Protein AF-A0A3D1HZS4-F1 (afdb_monomer_lite)

Radius of gyration: 15.22 Å; chains: 1; bounding box: 36×26×42 Å

Secondary structure (DSSP, 8-state):
-----EEEEEEEEETTEEEEEEEEEEE----S---SEEESSSS-EEE-TTTSEEEETTEEEEEESS--S--TT--SSEEEEEEEEEEE--SSS--TTS--

Foldseek 3Di:
DDFDKDKDFPAAPDFWKTKIKIKGKDADDDPDADFQFDDPDPPDTDGNQVRFDDPDPFKTKGKAPDDDPGDPPDDPPMIMIMMIGIDTDDDPDTDPRHVD

Structure (mmCIF, N/CA/C/O backbone):
data_AF-A0A3D1HZS4-F1
#
_entry.id   AF-A0A3D1HZS4-F1
#
loop_
_atom_site.group_PDB
_atom_site.id
_atom_site.type_symbol
_atom_site.label_atom_id
_atom_site.label_alt_id
_atom_site.label_comp_id
_atom_site.label_asym_id
_atom_site.label_entity_id
_atom_site.label_seq_id
_atom_site.pdbx_PDB_ins_code
_atom_site.Cartn_x
_atom_site.Cartn_y
_atom_site.Cartn_z
_atom_site.occupancy
_atom_site.B_iso_or_equiv
_atom_site.auth_seq_id
_atom_site.auth_comp_id
_atom_site.auth_asym_id
_atom_site.auth_atom_id
_atom_site.pdbx_PDB_model_num
ATOM 1 N N . MET A 1 1 ? 18.502 -8.606 8.283 1.00 48.97 1 MET A N 1
ATOM 2 C CA . MET A 1 1 ? 18.267 -7.376 7.505 1.00 48.97 1 MET A CA 1
ATOM 3 C C . MET A 1 1 ? 16.762 -7.270 7.322 1.00 48.97 1 MET A C 1
ATOM 5 O O . MET A 1 1 ? 16.173 -8.221 6.816 1.00 48.97 1 MET A O 1
ATOM 9 N N . LYS A 1 2 ? 16.119 -6.266 7.926 1.00 53.16 2 LYS A N 1
ATOM 10 C CA . LYS A 1 2 ? 14.656 -6.139 7.909 1.00 53.16 2 LYS A CA 1
ATOM 11 C C . LYS A 1 2 ? 14.311 -5.204 6.761 1.00 53.16 2 LYS A C 1
ATOM 13 O O . LYS A 1 2 ? 14.628 -4.035 6.870 1.00 53.16 2 LYS A O 1
ATOM 18 N N . LYS A 1 3 ? 13.666 -5.732 5.718 1.00 57.97 3 LYS A N 1
ATOM 19 C CA . LYS A 1 3 ? 13.130 -4.936 4.608 1.00 57.97 3 LYS A CA 1
ATOM 20 C C . LYS A 1 3 ? 12.341 -3.766 5.196 1.00 57.97 3 LYS A C 1
ATOM 22 O O . LYS A 1 3 ? 11.407 -4.022 5.958 1.00 57.97 3 LYS A O 1
ATOM 27 N N . ILE A 1 4 ? 12.736 -2.532 4.897 1.00 67.38 4 ILE A N 1
ATOM 28 C CA . ILE A 1 4 ? 11.982 -1.360 5.341 1.00 67.38 4 ILE A CA 1
ATOM 29 C C . ILE A 1 4 ? 10.640 -1.390 4.614 1.00 67.38 4 ILE A C 1
ATOM 31 O O . ILE A 1 4 ? 10.560 -1.347 3.390 1.00 67.38 4 ILE A O 1
ATOM 35 N N . CYS A 1 5 ? 9.587 -1.539 5.397 1.00 79.31 5 CYS A N 1
ATOM 36 C CA . CYS A 1 5 ? 8.215 -1.317 4.996 1.00 79.31 5 CYS A CA 1
ATOM 37 C C . CYS A 1 5 ? 7.662 -0.240 5.914 1.00 79.31 5 CYS A C 1
ATOM 39 O O . CYS A 1 5 ? 7.939 -0.242 7.118 1.00 79.31 5 CYS A O 1
ATOM 41 N N . GLU A 1 6 ? 6.898 0.675 5.338 1.00 87.06 6 GLU A N 1
ATOM 42 C CA . GLU A 1 6 ? 6.240 1.723 6.097 1.00 87.06 6 GLU A CA 1
ATOM 43 C C . GLU A 1 6 ? 4.740 1.472 6.099 1.00 87.06 6 GLU A C 1
ATOM 45 O O . GLU A 1 6 ? 4.156 1.047 5.103 1.00 87.06 6 GLU A O 1
ATOM 50 N N . CYS A 1 7 ? 4.132 1.704 7.252 1.00 92.06 7 CYS A N 1
ATOM 51 C CA . CYS A 1 7 ? 2.696 1.707 7.436 1.00 92.06 7 CYS A CA 1
ATOM 52 C C . CYS A 1 7 ? 2.386 2.883 8.353 1.00 92.06 7 CYS A C 1
ATOM 54 O O . CYS A 1 7 ? 2.969 2.994 9.434 1.00 92.06 7 CYS A O 1
ATOM 56 N N . TYR A 1 8 ? 1.500 3.759 7.908 1.00 90.75 8 TYR A N 1
ATOM 57 C CA . TYR A 1 8 ? 1.118 4.969 8.616 1.00 90.75 8 TYR A CA 1
ATOM 58 C C . TYR A 1 8 ? -0.406 5.071 8.675 1.00 90.75 8 TYR A C 1
ATOM 60 O O . TYR A 1 8 ? -1.125 4.588 7.796 1.00 90.75 8 TYR A O 1
ATOM 68 N N . VAL A 1 9 ? -0.897 5.702 9.739 1.00 94.31 9 VAL A N 1
ATOM 69 C CA . VAL A 1 9 ? -2.300 6.105 9.849 1.00 94.31 9 VAL A CA 1
ATOM 70 C C . VAL A 1 9 ? -2.431 7.446 9.146 1.00 94.31 9 VAL A C 1
ATOM 72 O O . VAL A 1 9 ? -1.746 8.396 9.513 1.00 94.31 9 VAL A O 1
ATOM 75 N N . TYR A 1 10 ? -3.283 7.521 8.129 1.00 92.50 10 TYR A N 1
ATOM 76 C CA . TYR A 1 10 ? -3.613 8.790 7.489 1.00 92.50 10 TYR A CA 1
ATOM 77 C C . TYR A 1 10 ? -4.583 9.605 8.341 1.00 92.50 10 TYR A C 1
ATOM 79 O O . TYR A 1 10 ? -4.377 10.802 8.514 1.00 92.50 10 TYR A O 1
ATOM 87 N N . CYS A 1 11 ? -5.641 8.966 8.844 1.00 93.81 11 CYS A N 1
ATOM 88 C CA . CYS A 1 11 ? -6.620 9.572 9.744 1.00 93.81 11 CYS A CA 1
ATOM 89 C C . CYS A 1 11 ? -7.544 8.513 10.363 1.00 93.81 11 CYS A C 1
ATOM 91 O O . CYS A 1 11 ? -7.651 7.387 9.862 1.00 93.81 11 CYS A O 1
ATOM 93 N N . ALA A 1 12 ? -8.270 8.892 11.417 1.00 95.69 12 ALA A N 1
ATOM 94 C CA . ALA A 1 12 ? -9.483 8.185 11.808 1.00 95.69 12 ALA A CA 1
ATOM 95 C C . ALA A 1 12 ? -10.626 8.517 10.838 1.00 95.69 12 ALA A C 1
ATOM 97 O O . ALA A 1 12 ? -10.858 9.680 10.504 1.00 95.69 12 ALA A O 1
ATOM 98 N N . LYS A 1 13 ? -11.354 7.493 10.381 1.00 92.94 13 LYS A N 1
ATOM 99 C CA . LYS A 1 13 ? -12.607 7.687 9.631 1.00 92.94 13 LYS A CA 1
ATOM 100 C C . LYS A 1 13 ? -13.797 7.836 10.566 1.00 92.94 13 LYS A C 1
ATOM 102 O O . LYS A 1 13 ? -14.694 8.630 10.297 1.00 92.94 13 LYS A O 1
ATOM 107 N N . ASP A 1 14 ? -13.785 7.060 11.642 1.00 93.44 14 ASP A N 1
ATOM 108 C CA . ASP A 1 14 ? -14.759 7.077 12.725 1.00 93.44 14 ASP A CA 1
ATOM 109 C C . ASP A 1 14 ? -14.138 6.464 13.994 1.00 93.44 14 ASP A C 1
ATOM 111 O O . ASP A 1 14 ? -12.956 6.106 14.016 1.00 93.44 14 ASP A O 1
ATOM 115 N N . GLU A 1 15 ? -14.938 6.331 15.055 1.00 92.25 15 GLU A N 1
ATOM 116 C CA . GLU A 1 15 ? -14.499 5.772 16.340 1.00 92.25 15 GLU A CA 1
ATOM 117 C C . GLU A 1 15 ? -13.891 4.368 16.224 1.00 92.25 15 GLU A C 1
ATOM 119 O O . GLU A 1 15 ? -13.018 3.997 17.007 1.00 92.25 15 GLU A O 1
ATOM 124 N N . ASN A 1 16 ? -14.319 3.602 15.221 1.00 94.75 16 ASN A N 1
ATOM 125 C CA . ASN A 1 16 ? -14.022 2.186 15.073 1.00 94.75 16 ASN A CA 1
ATOM 126 C C . ASN A 1 16 ? -13.192 1.870 13.825 1.00 94.75 16 ASN A C 1
ATOM 128 O O . ASN A 1 16 ? -12.955 0.693 13.562 1.00 94.75 16 ASN A O 1
ATOM 132 N N . THR A 1 17 ? -12.747 2.868 13.054 1.00 96.19 17 THR A N 1
ATOM 133 C CA . THR A 1 17 ? -12.082 2.647 11.762 1.00 96.19 17 THR A CA 1
ATOM 134 C C . THR A 1 17 ? -10.972 3.658 11.518 1.00 96.19 17 THR A C 1
ATOM 136 O O . THR A 1 17 ? -11.181 4.872 11.575 1.00 96.19 17 THR A O 1
ATOM 139 N N . LEU A 1 18 ? -9.796 3.153 11.155 1.00 96.94 18 LEU A N 1
ATOM 140 C CA . LEU A 1 18 ? -8.656 3.955 10.727 1.00 96.94 18 LEU A CA 1
ATOM 141 C C . LEU A 1 18 ? -8.396 3.766 9.237 1.00 96.94 18 LEU A C 1
ATOM 143 O O . LEU A 1 18 ? -8.448 2.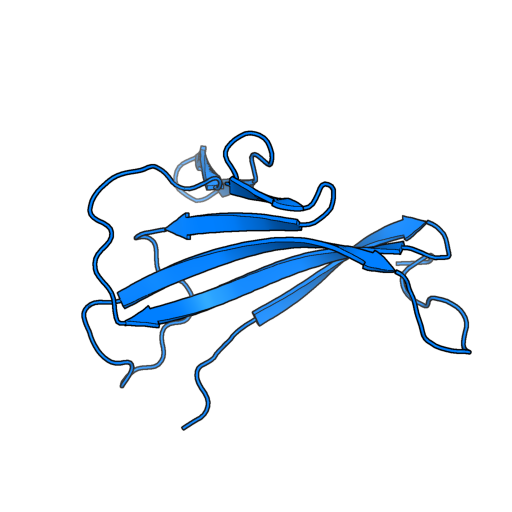646 8.728 1.00 96.94 18 LEU A O 1
ATOM 147 N N . TYR A 1 19 ? -8.062 4.863 8.564 1.00 96.06 19 TYR A N 1
ATOM 148 C CA . TYR A 1 19 ? -7.551 4.833 7.204 1.00 96.06 19 TYR A CA 1
ATOM 149 C C . TYR A 1 19 ? -6.028 4.756 7.241 1.00 96.06 19 TYR A C 1
ATOM 151 O O . TYR A 1 19 ? -5.351 5.672 7.708 1.00 96.06 19 TYR A O 1
ATOM 159 N N . TYR A 1 20 ? -5.497 3.644 6.757 1.00 96.19 20 TYR A N 1
ATOM 160 C CA . TYR A 1 20 ? -4.075 3.371 6.656 1.00 96.19 20 TYR A CA 1
ATOM 161 C C . TYR A 1 20 ? -3.592 3.532 5.225 1.00 96.19 20 TYR A C 1
ATOM 163 O O . TYR A 1 20 ? -4.324 3.283 4.267 1.00 96.19 20 TYR A O 1
ATOM 171 N N . GLY A 1 21 ? -2.309 3.836 5.102 1.00 95.19 21 GLY A N 1
ATOM 172 C CA . GLY A 1 21 ? -1.565 3.547 3.894 1.00 95.19 21 GLY A CA 1
ATOM 173 C C . GLY A 1 21 ? -0.162 3.078 4.226 1.00 95.19 21 GLY A C 1
ATOM 174 O O . GLY A 1 21 ? 0.268 3.054 5.382 1.00 95.19 21 GLY A O 1
ATOM 175 N N . GLY A 1 22 ? 0.555 2.677 3.195 1.00 94.75 22 GLY A N 1
ATOM 176 C CA . GLY A 1 22 ? 1.918 2.230 3.366 1.00 94.75 22 GLY A CA 1
ATOM 177 C C . GLY A 1 22 ? 2.503 1.666 2.096 1.00 94.75 22 GLY A C 1
ATOM 178 O O . GLY A 1 22 ? 1.859 1.633 1.045 1.00 94.75 22 GLY A O 1
ATOM 179 N N . PHE A 1 23 ? 3.739 1.202 2.214 1.00 94.81 23 PHE A N 1
ATOM 180 C CA . PHE A 1 23 ? 4.436 0.572 1.111 1.00 94.81 23 PHE A CA 1
ATOM 181 C C . PHE A 1 23 ? 5.442 -0.481 1.570 1.00 94.81 23 PHE A C 1
ATOM 183 O O . PHE A 1 23 ? 5.929 -0.492 2.706 1.00 94.81 23 PHE A O 1
ATOM 190 N N . CYS A 1 24 ? 5.782 -1.376 0.650 1.00 94.00 24 CYS A N 1
ATOM 191 C CA . CYS A 1 24 ? 6.893 -2.303 0.795 1.00 94.00 24 CYS A CA 1
ATOM 192 C C . CYS A 1 24 ? 7.609 -2.525 -0.542 1.00 94.00 24 CYS A C 1
ATOM 194 O O . CYS A 1 24 ? 7.050 -2.307 -1.618 1.00 94.00 24 CYS A O 1
ATOM 196 N N . HIS A 1 25 ? 8.859 -2.984 -0.479 1.00 94.00 25 HIS A N 1
ATOM 1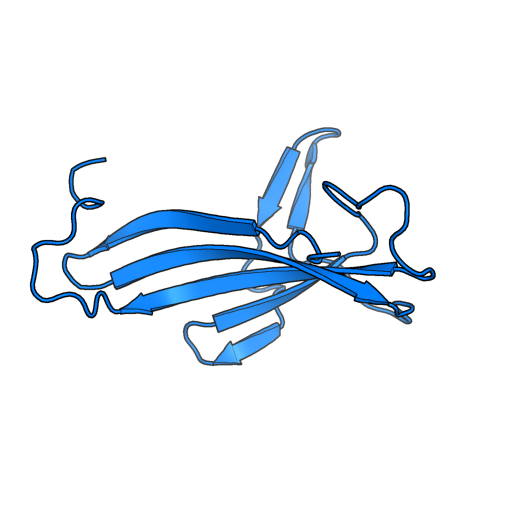97 C CA . HIS A 1 25 ? 9.651 -3.303 -1.668 1.00 94.00 25 HIS A CA 1
ATOM 198 C C . HIS A 1 25 ? 9.582 -4.788 -2.020 1.00 94.00 25 HIS A C 1
ATOM 200 O O . HIS A 1 25 ? 9.683 -5.673 -1.160 1.00 94.00 25 HIS A O 1
ATOM 206 N N . ILE A 1 26 ? 9.476 -5.071 -3.316 1.00 93.31 26 ILE A N 1
ATOM 207 C CA . ILE A 1 26 ? 9.425 -6.421 -3.878 1.00 93.31 26 ILE A CA 1
ATOM 208 C C . ILE A 1 26 ? 10.532 -6.553 -4.920 1.00 93.31 26 ILE A C 1
ATOM 210 O O . ILE A 1 26 ? 10.665 -5.703 -5.795 1.00 93.31 26 ILE A O 1
ATOM 214 N N . CYS A 1 27 ? 11.304 -7.640 -4.852 1.00 94.19 27 CYS A N 1
ATOM 215 C CA . CYS A 1 27 ? 12.265 -7.976 -5.901 1.00 94.19 27 CYS A CA 1
ATOM 216 C C . CYS A 1 27 ? 11.508 -8.535 -7.118 1.00 94.19 27 CYS A C 1
ATOM 218 O O . CYS A 1 27 ? 11.095 -9.697 -7.106 1.00 94.19 27 CYS A O 1
ATOM 220 N N . ALA A 1 28 ? 11.239 -7.688 -8.112 1.00 93.69 28 ALA A N 1
ATOM 221 C CA . ALA A 1 28 ? 10.463 -8.007 -9.307 1.00 93.69 28 ALA A CA 1
ATOM 222 C C . ALA A 1 28 ? 10.654 -6.943 -10.405 1.00 93.69 28 ALA A C 1
ATOM 224 O O . ALA A 1 28 ? 11.268 -5.900 -10.196 1.00 93.69 28 ALA A O 1
ATOM 225 N N . THR A 1 29 ? 10.091 -7.204 -11.586 1.00 95.31 29 THR A N 1
ATOM 226 C CA . THR A 1 29 ? 10.005 -6.246 -12.697 1.00 95.31 29 THR A CA 1
ATOM 227 C C . THR A 1 29 ? 8.541 -5.996 -13.036 1.00 95.31 29 THR A C 1
ATOM 229 O O . THR A 1 29 ? 7.798 -6.943 -13.301 1.00 95.31 29 THR A O 1
ATOM 232 N N . LEU A 1 30 ? 8.125 -4.728 -13.060 1.00 94.25 30 LEU A N 1
ATOM 233 C CA . LEU A 1 30 ? 6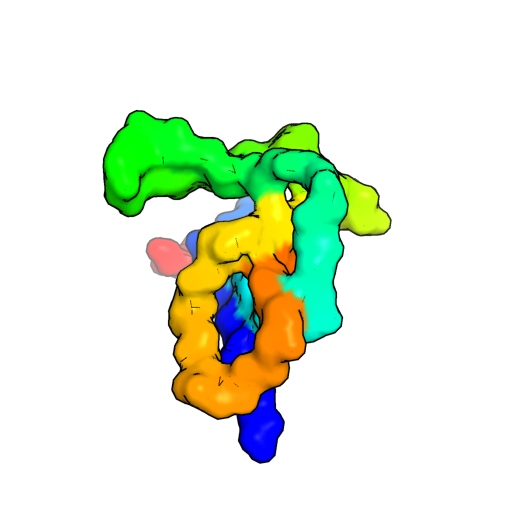.785 -4.346 -13.498 1.00 94.25 30 LEU A CA 1
ATOM 234 C C . LEU A 1 30 ? 6.714 -4.390 -15.031 1.00 94.25 30 LEU A C 1
ATOM 236 O O . LEU A 1 30 ? 7.380 -3.614 -15.708 1.00 94.25 30 LEU A O 1
ATOM 240 N N . LEU A 1 31 ? 5.918 -5.308 -15.585 1.00 94.62 31 LEU A N 1
ATOM 241 C CA . LEU A 1 31 ? 5.816 -5.486 -17.042 1.00 94.62 31 LEU A CA 1
ATOM 242 C C . LEU A 1 31 ? 4.916 -4.441 -17.716 1.00 94.62 31 LEU A C 1
ATOM 244 O O . LEU A 1 31 ? 5.148 -4.067 -18.862 1.00 94.62 31 LEU A O 1
ATOM 248 N N . SER A 1 32 ? 3.854 -4.011 -17.034 1.00 93.62 32 SER A N 1
ATOM 249 C CA . SER A 1 32 ? 2.900 -3.013 -17.525 1.00 93.62 32 SER A CA 1
ATOM 250 C C . SER A 1 32 ? 2.038 -2.487 -16.374 1.00 93.62 32 SER A C 1
ATOM 252 O O . SER A 1 32 ? 1.982 -3.109 -15.314 1.00 93.62 32 SER A O 1
ATOM 254 N N . GLY A 1 33 ? 1.345 -1.370 -16.598 1.00 91.75 33 GLY A N 1
ATOM 255 C CA . GLY A 1 33 ? 0.467 -0.736 -15.612 1.00 91.75 33 GLY A CA 1
ATOM 256 C C . GLY A 1 33 ? 0.929 0.672 -15.253 1.00 91.75 33 GLY A C 1
ATOM 257 O O . GLY A 1 33 ? 1.969 1.138 -15.711 1.00 91.75 33 GLY A O 1
ATOM 258 N N . LYS A 1 34 ? 0.116 1.377 -14.468 1.00 92.12 34 LYS A N 1
ATOM 259 C CA . LYS A 1 34 ? 0.448 2.698 -13.927 1.00 92.12 34 LYS A CA 1
ATOM 260 C C . LYS A 1 34 ? 0.112 2.715 -12.447 1.00 92.12 34 LYS A C 1
ATOM 262 O O . LYS A 1 34 ? -0.919 2.165 -12.069 1.00 92.12 34 LYS A O 1
ATOM 267 N N . SER A 1 35 ? 0.933 3.405 -11.662 1.00 95.31 35 SER A N 1
ATOM 268 C CA . SER A 1 35 ? 0.674 3.595 -10.238 1.00 95.31 35 SER A CA 1
ATOM 269 C C . SER A 1 35 ? -0.646 4.340 -9.995 1.00 95.31 35 SER A C 1
ATOM 271 O O . SER A 1 35 ? -1.079 5.171 -10.810 1.00 95.31 35 SER A O 1
ATOM 273 N N . ALA A 1 36 ? -1.290 4.039 -8.871 1.00 96.44 36 ALA A N 1
ATOM 274 C CA . ALA A 1 36 ? -2.413 4.783 -8.321 1.00 96.44 36 ALA A CA 1
ATOM 275 C C . ALA A 1 36 ? -1.990 6.161 -7.787 1.00 96.44 36 ALA A C 1
ATOM 277 O O . ALA A 1 36 ? -2.815 7.069 -7.765 1.00 96.44 36 ALA A O 1
ATOM 278 N N . TRP A 1 37 ? -0.707 6.371 -7.476 1.00 94.06 37 TRP A N 1
ATOM 279 C CA . TRP A 1 37 ? -0.164 7.709 -7.251 1.00 94.06 37 TRP A CA 1
ATOM 280 C C . TRP A 1 37 ? -0.125 8.492 -8.569 1.00 94.06 37 TRP A C 1
ATOM 282 O O . TRP A 1 37 ? 0.647 8.182 -9.480 1.00 94.06 37 TRP A O 1
ATOM 292 N N . LYS A 1 38 ? -0.980 9.511 -8.691 1.00 93.56 38 LYS A N 1
ATOM 293 C CA . LYS A 1 38 ? -1.054 10.399 -9.855 1.00 93.56 38 LYS A CA 1
ATOM 294 C C . LYS A 1 38 ? -0.249 11.667 -9.584 1.00 93.56 38 LYS A C 1
ATOM 296 O O . LYS A 1 38 ? -0.558 12.366 -8.620 1.00 93.56 38 LYS A O 1
ATOM 301 N N . PRO A 1 39 ? 0.759 11.996 -10.408 1.00 90.25 39 PRO A N 1
ATOM 302 C CA . PRO A 1 39 ? 1.479 13.252 -10.259 1.00 90.25 39 PRO A CA 1
ATOM 303 C C . PRO A 1 39 ? 0.520 14.423 -10.493 1.00 90.25 39 PRO A C 1
ATOM 305 O O . PRO A 1 39 ? -0.196 14.464 -11.495 1.00 90.25 39 PRO A O 1
ATOM 308 N N . THR A 1 40 ? 0.506 15.365 -9.558 1.00 88.38 40 THR A N 1
ATOM 309 C CA . THR A 1 40 ? -0.229 16.634 -9.657 1.00 88.38 40 THR A CA 1
ATOM 310 C C . THR A 1 40 ?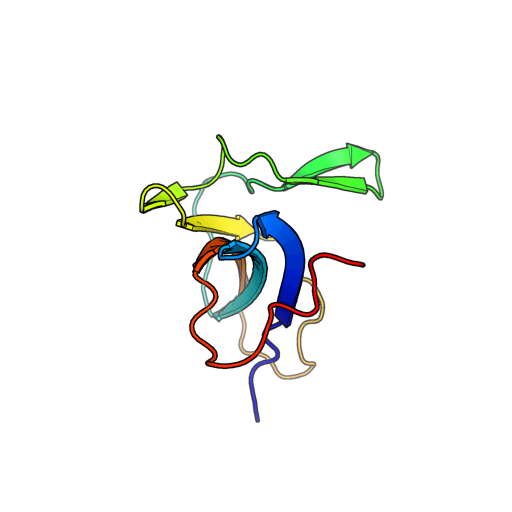 0.717 17.806 -9.925 1.00 88.38 40 THR A C 1
ATOM 312 O O . THR A 1 40 ? 0.285 18.836 -10.440 1.00 88.38 40 THR A O 1
ATOM 315 N N . SER A 1 41 ? 2.009 17.636 -9.633 1.00 86.62 41 SER A N 1
ATOM 316 C CA . SER A 1 41 ? 3.124 18.498 -10.035 1.00 86.62 41 SER A CA 1
ATOM 317 C C . SER A 1 41 ? 4.438 17.696 -10.021 1.00 86.62 41 SER A C 1
ATOM 319 O O . SER A 1 41 ? 4.425 16.496 -9.746 1.00 86.62 41 SER A O 1
ATOM 321 N N . ASP A 1 42 ? 5.576 18.346 -10.284 1.00 77.75 42 ASP A N 1
ATOM 322 C CA . ASP A 1 42 ? 6.898 17.694 -10.314 1.00 77.75 42 ASP A CA 1
ATOM 323 C C . ASP A 1 42 ? 7.292 17.025 -8.984 1.00 77.75 42 ASP A C 1
ATOM 325 O O . ASP A 1 42 ? 8.036 16.046 -8.978 1.00 77.75 42 ASP A O 1
ATOM 329 N N . SER A 1 43 ? 6.798 17.532 -7.851 1.00 79.31 43 SER A N 1
ATOM 330 C CA . SER A 1 43 ? 7.145 17.039 -6.510 1.00 79.31 43 SER A CA 1
ATOM 331 C C . SER A 1 43 ? 5.959 16.493 -5.719 1.00 79.31 43 SER A C 1
ATOM 333 O O . SER A 1 43 ? 6.148 15.997 -4.609 1.00 79.31 43 SER A O 1
ATOM 335 N N . ILE A 1 44 ? 4.743 16.563 -6.268 1.00 84.88 44 ILE A N 1
ATOM 336 C CA . ILE A 1 44 ? 3.513 16.207 -5.559 1.00 84.88 44 ILE A CA 1
ATOM 337 C C . ILE A 1 44 ? 2.759 15.154 -6.363 1.00 84.88 44 ILE A C 1
ATOM 339 O O . ILE A 1 44 ? 2.551 15.289 -7.569 1.00 84.88 44 ILE A O 1
ATOM 343 N N . ALA A 1 45 ? 2.318 14.107 -5.674 1.00 89.06 45 ALA A N 1
ATOM 344 C CA . ALA A 1 45 ? 1.392 13.122 -6.206 1.00 89.06 45 ALA A CA 1
ATOM 345 C C . ALA A 1 45 ? 0.216 12.945 -5.244 1.00 89.06 45 ALA A C 1
ATOM 347 O O . ALA A 1 45 ? 0.368 13.101 -4.033 1.00 89.06 45 ALA A O 1
ATOM 348 N N . CYS A 1 46 ? -0.953 12.617 -5.784 1.00 92.62 46 CYS A N 1
ATOM 349 C CA . CYS A 1 46 ? -2.125 12.240 -5.005 1.00 92.62 46 CYS A CA 1
ATOM 350 C C . CYS A 1 46 ? -2.490 10.777 -5.257 1.00 92.62 46 CYS A C 1
ATOM 352 O O . CYS A 1 46 ? -2.326 10.265 -6.366 1.00 92.62 46 CYS A O 1
ATOM 354 N N . TRP A 1 47 ? -2.979 10.101 -4.223 1.00 93.06 47 TRP A N 1
ATOM 355 C CA . TRP A 1 47 ? -3.482 8.740 -4.349 1.00 93.06 47 TRP A CA 1
ATOM 356 C C . TRP A 1 47 ? -4.857 8.755 -5.019 1.00 93.06 47 TRP A C 1
ATOM 358 O O . TRP A 1 47 ? -5.789 9.392 -4.526 1.00 93.06 47 TRP A O 1
ATOM 368 N N . ASP A 1 48 ? -4.990 8.050 -6.141 1.00 94.56 48 ASP A N 1
ATOM 369 C CA . ASP A 1 48 ? -6.268 7.791 -6.800 1.00 94.56 48 ASP A CA 1
ATOM 370 C C . ASP A 1 48 ? -6.726 6.362 -6.495 1.00 94.56 48 ASP A C 1
ATOM 372 O O . ASP A 1 48 ? -6.368 5.414 -7.198 1.00 94.56 48 ASP A O 1
ATOM 376 N N . GLY A 1 49 ? -7.563 6.209 -5.465 1.00 91.69 49 GLY A N 1
ATOM 377 C CA . GLY A 1 49 ? -8.088 4.904 -5.048 1.00 91.69 49 GLY A CA 1
ATOM 378 C C . GLY A 1 49 ? -8.885 4.169 -6.134 1.00 91.69 49 GLY A C 1
ATOM 379 O O . GLY A 1 49 ? -9.006 2.950 -6.082 1.00 91.69 49 GLY A O 1
ATOM 380 N N . LYS A 1 50 ? -9.382 4.858 -7.176 1.00 92.44 50 LYS A N 1
ATOM 381 C CA . LYS A 1 50 ? -10.043 4.194 -8.319 1.00 92.44 50 LYS A CA 1
ATOM 382 C C . LYS A 1 50 ? -9.052 3.538 -9.276 1.00 92.44 50 LYS A C 1
ATOM 384 O O . LYS A 1 50 ? -9.444 2.679 -10.062 1.00 92.44 50 LYS A O 1
ATOM 389 N N . ALA A 1 51 ? -7.796 3.977 -9.253 1.00 95.19 51 ALA A N 1
ATOM 390 C CA . ALA A 1 51 ? -6.715 3.391 -10.030 1.00 95.19 51 ALA A CA 1
ATOM 391 C C . ALA A 1 51 ? -5.993 2.259 -9.282 1.00 95.19 51 ALA A C 1
ATOM 393 O O . ALA A 1 51 ? -5.224 1.532 -9.911 1.00 95.19 51 ALA A O 1
ATOM 394 N N . ALA A 1 52 ? -6.230 2.106 -7.975 1.00 96.81 52 ALA A N 1
ATOM 395 C CA . ALA A 1 52 ? -5.728 0.982 -7.198 1.00 96.81 52 ALA A CA 1
ATOM 396 C C . ALA A 1 52 ? -6.457 -0.318 -7.576 1.00 96.81 52 ALA A C 1
ATOM 398 O O . ALA A 1 52 ? -7.638 -0.325 -7.930 1.00 96.81 52 ALA A O 1
ATOM 399 N N . TYR A 1 53 ? -5.745 -1.438 -7.493 1.00 96.50 53 TYR A N 1
ATOM 400 C CA . TYR A 1 53 ? -6.325 -2.763 -7.632 1.00 96.50 53 TYR A CA 1
ATOM 401 C C . TYR A 1 53 ? -6.998 -3.167 -6.310 1.00 96.50 53 TYR A C 1
ATOM 403 O O . TYR A 1 53 ? -6.308 -3.276 -5.293 1.00 96.50 53 TYR A O 1
ATOM 411 N N . PRO A 1 54 ? -8.318 -3.414 -6.289 1.00 96.81 54 PRO A N 1
ATOM 412 C CA . PRO A 1 54 ? -9.017 -3.764 -5.060 1.00 96.81 54 PRO A CA 1
ATOM 413 C C . PRO A 1 54 ? -8.770 -5.235 -4.700 1.00 96.81 54 PRO A C 1
ATOM 415 O O . PRO A 1 54 ? -9.177 -6.142 -5.427 1.00 96.81 54 PRO A O 1
ATOM 418 N N . LEU A 1 55 ? -8.138 -5.484 -3.551 1.00 96.12 55 LEU A N 1
ATOM 419 C CA . LEU A 1 55 ? -8.080 -6.820 -2.939 1.00 96.12 55 LEU A CA 1
ATOM 420 C C . LEU A 1 55 ? -9.372 -7.135 -2.177 1.00 96.12 55 LEU A C 1
ATOM 422 O O . LEU A 1 55 ? -9.808 -8.283 -2.117 1.00 96.12 55 LEU A O 1
ATOM 426 N N . SER A 1 56 ? -9.984 -6.101 -1.602 1.00 95.38 56 SER A N 1
ATOM 427 C CA . SER A 1 56 ? -11.295 -6.134 -0.955 1.00 95.38 56 SER A CA 1
ATOM 428 C C . SER A 1 56 ? -11.939 -4.740 -1.044 1.00 95.38 56 SER A C 1
ATOM 430 O O . SER A 1 56 ? -11.253 -3.801 -1.452 1.00 95.38 56 SER A O 1
ATOM 432 N N . PRO A 1 57 ? -13.214 -4.554 -0.648 1.00 93.31 57 PRO A N 1
ATOM 433 C CA . PRO A 1 57 ? -13.854 -3.233 -0.669 1.00 93.31 57 PRO A CA 1
ATOM 434 C C . PRO A 1 57 ? -13.085 -2.136 0.085 1.00 93.31 57 PRO A C 1
ATOM 436 O O . PRO A 1 57 ? -13.178 -0.972 -0.286 1.00 93.31 57 PRO A O 1
ATOM 439 N N . ASN A 1 58 ? -12.306 -2.525 1.097 1.00 95.25 58 ASN A N 1
ATOM 440 C CA . ASN A 1 58 ? -11.610 -1.631 2.019 1.00 95.25 58 ASN A CA 1
ATOM 441 C C . ASN A 1 58 ? -10.085 -1.786 1.940 1.00 95.25 58 ASN A C 1
ATOM 443 O O . ASN A 1 58 ? -9.394 -1.411 2.879 1.00 95.25 58 ASN A O 1
ATOM 447 N N . PHE A 1 59 ? -9.560 -2.420 0.888 1.00 96.88 59 PHE A N 1
ATOM 448 C CA . PHE A 1 59 ? -8.123 -2.648 0.733 1.00 96.88 59 PHE A CA 1
ATOM 449 C C . PHE A 1 59 ? -7.750 -2.555 -0.744 1.00 96.88 59 PHE A C 1
ATOM 451 O O . PHE A 1 59 ? -8.085 -3.454 -1.528 1.00 96.88 59 PHE A O 1
ATOM 458 N N . GLY A 1 60 ? -7.017 -1.504 -1.103 1.00 97.62 60 GLY A N 1
ATOM 459 C CA . GLY A 1 60 ? -6.431 -1.307 -2.422 1.00 97.62 60 GLY A CA 1
ATOM 460 C C . GLY A 1 60 ? -4.919 -1.523 -2.420 1.00 97.62 60 GLY A C 1
ATOM 461 O O . GLY A 1 60 ? -4.235 -1.295 -1.425 1.00 97.62 60 GLY A O 1
ATOM 462 N N . VAL A 1 61 ? -4.385 -1.986 -3.551 1.00 97.50 61 VAL A N 1
ATOM 463 C CA . VAL A 1 61 ? -2.938 -2.044 -3.801 1.00 97.50 61 VAL A CA 1
ATOM 464 C C . VAL A 1 61 ? -2.586 -1.447 -5.151 1.00 97.50 61 VAL A C 1
ATOM 466 O O . VAL A 1 61 ? -3.357 -1.512 -6.106 1.00 97.50 61 VAL A O 1
ATOM 469 N N . SER A 1 62 ? -1.382 -0.912 -5.263 1.00 97.62 62 SER A N 1
ATOM 470 C CA . SER A 1 62 ? -0.815 -0.429 -6.513 1.00 97.62 62 SER A CA 1
ATOM 471 C C . SER A 1 62 ? 0.658 -0.793 -6.586 1.00 97.62 62 SER A C 1
ATOM 473 O O . SER A 1 62 ? 1.340 -0.849 -5.571 1.00 97.62 62 SER A O 1
ATOM 475 N N . PHE A 1 63 ? 1.161 -1.002 -7.800 1.00 96.62 63 PHE A N 1
ATOM 476 C CA . PHE A 1 63 ? 2.592 -1.150 -8.037 1.00 96.62 63 PHE A CA 1
ATOM 477 C C . PHE A 1 63 ? 3.164 0.120 -8.655 1.00 96.62 63 PHE A C 1
ATOM 479 O O . PHE A 1 63 ? 2.510 0.785 -9.463 1.00 96.62 63 PHE A O 1
ATOM 486 N N . SER A 1 64 ? 4.400 0.427 -8.287 1.00 92.25 64 SER A N 1
ATOM 487 C CA . SER A 1 64 ? 5.132 1.604 -8.728 1.00 92.25 64 SER A CA 1
ATOM 488 C C . SE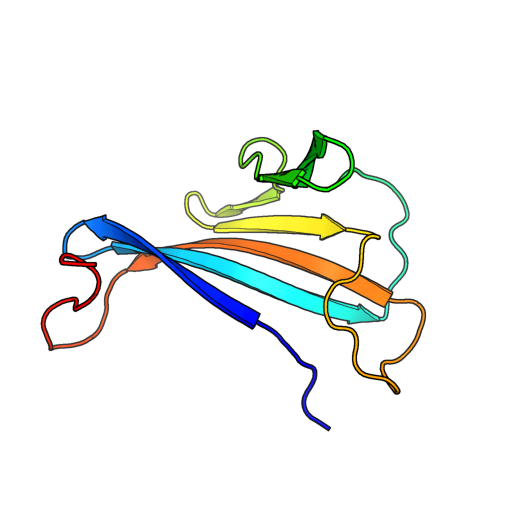R A 1 64 ? 6.583 1.243 -9.056 1.00 92.25 64 SER A C 1
ATOM 490 O O . SER A 1 64 ? 7.207 0.419 -8.384 1.00 92.25 64 SER A O 1
ATOM 492 N N . ASP A 1 65 ? 7.113 1.863 -10.107 1.00 90.81 65 ASP A N 1
ATOM 493 C CA . ASP A 1 65 ? 8.538 1.888 -10.452 1.00 90.81 65 ASP A CA 1
ATOM 494 C C . ASP A 1 65 ? 9.285 3.042 -9.762 1.00 90.81 65 ASP A C 1
ATOM 496 O O . ASP A 1 65 ? 10.512 3.026 -9.676 1.00 90.81 65 ASP A O 1
ATOM 500 N N . ARG A 1 66 ? 8.555 4.021 -9.215 1.00 88.06 66 ARG A N 1
ATOM 501 C CA . ARG A 1 66 ? 9.084 4.991 -8.257 1.00 88.06 66 ARG A CA 1
ATOM 502 C C . ARG A 1 66 ? 9.276 4.295 -6.914 1.00 88.06 66 ARG A C 1
ATOM 504 O O . ARG A 1 66 ? 8.308 3.797 -6.340 1.00 88.06 66 ARG A O 1
ATOM 511 N N . ILE A 1 67 ? 10.522 4.281 -6.449 1.00 91.62 67 ILE A N 1
ATOM 512 C CA . ILE A 1 67 ? 10.957 3.597 -5.232 1.00 91.62 67 ILE A CA 1
ATOM 513 C C . ILE A 1 67 ? 11.296 4.636 -4.169 1.00 91.62 67 ILE A C 1
ATOM 515 O O . ILE A 1 67 ? 12.194 5.453 -4.369 1.00 91.62 67 ILE A O 1
ATOM 519 N N . GLU A 1 68 ? 10.606 4.580 -3.038 1.00 89.50 68 GLU A N 1
ATOM 520 C CA . GLU A 1 68 ? 10.860 5.427 -1.877 1.00 89.50 68 GLU A CA 1
ATOM 521 C C . GLU A 1 68 ? 11.643 4.641 -0.819 1.00 89.50 68 GLU A C 1
ATOM 523 O O . GLU A 1 68 ? 11.373 3.466 -0.580 1.00 89.50 68 GLU A O 1
ATOM 528 N N . MET A 1 69 ? 12.622 5.286 -0.179 1.00 89.38 69 MET A N 1
ATOM 529 C CA . MET A 1 69 ? 13.343 4.745 0.988 1.00 89.38 69 MET A CA 1
ATOM 530 C C . MET A 1 69 ? 13.947 3.335 0.803 1.00 89.38 69 MET A C 1
ATOM 532 O O . MET A 1 69 ? 13.923 2.514 1.721 1.00 89.38 69 MET A O 1
ATOM 536 N N . LEU A 1 70 ? 14.503 3.038 -0.378 1.00 89.75 70 LEU A N 1
ATOM 537 C CA . LEU A 1 70 ? 15.155 1.751 -0.638 1.00 89.75 70 LEU A CA 1
ATOM 538 C C .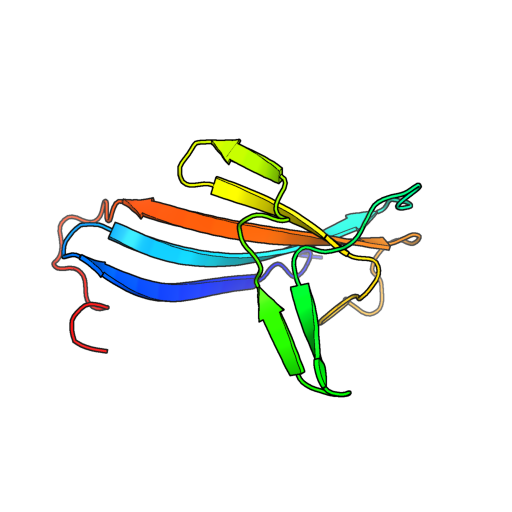 LEU A 1 70 ? 16.388 1.552 0.258 1.00 89.75 70 LEU A C 1
ATOM 540 O O . LEU A 1 70 ? 17.255 2.424 0.335 1.00 89.75 70 LEU A O 1
ATOM 544 N N . GLU A 1 71 ? 16.505 0.382 0.887 1.00 88.69 71 GLU A N 1
ATOM 545 C CA . GLU A 1 71 ? 17.720 0.025 1.625 1.00 88.69 71 GLU A CA 1
ATOM 546 C C . GLU A 1 71 ? 18.932 -0.104 0.676 1.00 88.69 71 GLU A C 1
ATOM 548 O O . GLU A 1 71 ? 18.782 -0.668 -0.412 1.00 88.69 71 GLU A O 1
ATOM 553 N N . PRO A 1 72 ? 20.144 0.331 1.086 1.00 87.19 72 PRO A N 1
ATOM 554 C CA . PRO A 1 72 ? 21.342 0.297 0.235 1.00 87.19 72 PRO A CA 1
ATOM 555 C C . PRO A 1 72 ? 21.676 -1.067 -0.395 1.00 87.19 72 PRO A C 1
ATOM 557 O O . PRO A 1 72 ? 22.240 -1.098 -1.485 1.00 87.19 72 PRO A O 1
ATOM 560 N N . ASP A 1 73 ? 21.293 -2.174 0.252 1.00 89.31 73 ASP A N 1
ATOM 561 C CA . ASP A 1 73 ? 21.601 -3.548 -0.177 1.00 89.31 73 ASP A CA 1
ATOM 562 C C . ASP A 1 73 ? 20.358 -4.340 -0.636 1.00 89.31 73 ASP A C 1
ATOM 564 O O . ASP A 1 73 ? 20.367 -5.577 -0.669 1.00 89.31 73 ASP A O 1
ATOM 568 N N . PHE A 1 74 ? 19.252 -3.661 -0.962 1.00 89.81 74 PHE A N 1
ATOM 569 C CA . PHE A 1 74 ? 18.031 -4.349 -1.377 1.00 89.81 74 PHE A CA 1
ATOM 570 C C . PHE A 1 74 ? 18.220 -5.078 -2.731 1.00 89.81 74 PHE A C 1
ATOM 572 O O . PHE A 1 74 ? 18.750 -4.487 -3.676 1.00 89.81 74 PHE A O 1
ATOM 579 N N . PRO A 1 75 ? 17.767 -6.343 -2.880 1.00 91.88 75 PRO A N 1
ATOM 580 C CA . PRO A 1 75 ? 17.909 -7.088 -4.132 1.00 91.88 75 PRO A CA 1
ATOM 581 C C . PRO A 1 75 ? 17.215 -6.421 -5.326 1.00 91.88 75 PRO A C 1
ATOM 583 O O . PRO A 1 75 ? 16.056 -6.020 -5.237 1.00 91.88 75 PRO A O 1
ATOM 586 N N . LEU A 1 76 ? 17.902 -6.389 -6.469 1.00 93.00 76 LEU A N 1
ATOM 587 C CA . LEU A 1 76 ? 17.386 -5.856 -7.732 1.00 93.00 76 LEU A CA 1
ATOM 588 C C . LEU A 1 76 ? 17.002 -6.988 -8.706 1.00 93.00 76 LEU A C 1
ATOM 590 O O . LEU A 1 76 ? 17.630 -8.050 -8.668 1.00 93.00 76 LEU A O 1
ATOM 594 N N . PRO A 1 77 ? 16.038 -6.770 -9.625 1.00 94.94 77 PRO A N 1
ATOM 595 C CA . PRO A 1 77 ? 15.242 -5.549 -9.824 1.00 94.94 77 PRO A CA 1
ATOM 596 C C . PRO A 1 77 ? 14.207 -5.341 -8.712 1.00 94.94 77 PRO A C 1
ATOM 598 O O . PRO A 1 77 ? 13.764 -6.310 -8.108 1.00 94.94 77 PRO A O 1
ATOM 601 N N . VAL A 1 78 ? 13.819 -4.092 -8.446 1.00 94.56 78 VAL A N 1
ATOM 602 C CA . VAL A 1 78 ? 12.872 -3.746 -7.377 1.00 94.56 78 VAL A CA 1
ATOM 603 C C . VAL A 1 78 ? 11.671 -2.974 -7.916 1.00 94.56 78 VAL A C 1
ATOM 605 O O . VAL A 1 78 ? 11.807 -2.144 -8.812 1.00 94.56 78 VAL A O 1
ATOM 608 N N . ILE A 1 79 ? 10.506 -3.244 -7.335 1.00 95.69 79 ILE A N 1
ATOM 609 C CA . ILE A 1 79 ? 9.286 -2.444 -7.460 1.00 95.69 79 ILE A CA 1
ATOM 610 C C . ILE A 1 79 ? 8.756 -2.118 -6.065 1.00 95.69 79 ILE A C 1
ATOM 612 O O . ILE A 1 79 ? 9.019 -2.851 -5.105 1.00 95.69 79 ILE A O 1
ATOM 616 N N . GLN A 1 80 ? 7.978 -1.049 -5.962 1.00 95.00 80 GLN A N 1
ATOM 617 C CA . GLN A 1 80 ? 7.237 -0.711 -4.755 1.00 95.00 80 GLN A CA 1
ATOM 618 C C . GLN A 1 80 ? 5.792 -1.196 -4.885 1.00 95.00 80 GLN A C 1
ATOM 620 O O . GLN A 1 80 ? 5.164 -1.016 -5.930 1.00 95.00 80 GLN A O 1
ATOM 625 N N . LEU A 1 81 ? 5.281 -1.842 -3.839 1.00 96.00 81 LEU A N 1
ATOM 626 C CA . LEU A 1 81 ? 3.855 -2.067 -3.640 1.00 96.00 81 LEU A CA 1
ATOM 627 C C . LEU A 1 81 ? 3.377 -1.033 -2.631 1.00 96.00 81 LEU A C 1
ATOM 629 O O . LEU A 1 81 ? 3.835 -1.043 -1.492 1.00 96.00 81 LEU A O 1
ATOM 633 N N . ASP A 1 82 ? 2.461 -0.179 -3.060 1.00 96.31 82 ASP A N 1
ATOM 634 C CA . ASP A 1 82 ? 1.733 0.772 -2.228 1.00 96.31 82 ASP A CA 1
ATOM 635 C C . ASP A 1 82 ? 0.355 0.198 -1.894 1.00 96.31 82 ASP A C 1
ATOM 637 O O . ASP A 1 82 ? -0.235 -0.522 -2.707 1.00 96.31 82 ASP A O 1
ATOM 641 N N . PHE A 1 83 ? -0.179 0.523 -0.723 1.00 96.31 83 PHE A N 1
ATOM 642 C CA . PHE A 1 83 ? -1.528 0.129 -0.339 1.00 96.31 83 PHE A CA 1
ATOM 643 C C . PHE A 1 83 ? -2.251 1.230 0.426 1.00 96.31 83 PHE A C 1
ATOM 645 O O . PHE A 1 83 ? -1.627 2.073 1.071 1.00 96.31 83 PHE A O 1
ATOM 652 N N . ASP A 1 84 ? -3.574 1.151 0.391 1.00 96.62 84 ASP A N 1
ATOM 653 C CA . ASP A 1 84 ? -4.482 1.879 1.259 1.00 96.62 84 ASP A CA 1
ATOM 654 C C . ASP A 1 84 ? -5.515 0.915 1.846 1.00 96.62 84 ASP A C 1
ATOM 656 O O . ASP A 1 84 ? -5.919 -0.061 1.204 1.00 96.62 84 ASP A O 1
ATOM 660 N N . ALA A 1 85 ? -5.911 1.141 3.097 1.00 96.94 85 ALA A N 1
ATOM 661 C CA . ALA A 1 85 ? -6.892 0.277 3.733 1.00 96.94 85 ALA A CA 1
ATOM 662 C C . ALA A 1 85 ? -7.698 0.968 4.830 1.00 96.94 85 ALA A C 1
ATOM 664 O O . ALA A 1 85 ? -7.146 1.688 5.657 1.00 96.94 85 ALA A O 1
ATOM 665 N N . ASP A 1 86 ? -8.989 0.650 4.895 1.00 96.81 86 ASP A N 1
ATOM 666 C CA . ASP A 1 86 ? -9.811 0.929 6.070 1.00 96.81 86 ASP A CA 1
ATOM 667 C C . ASP A 1 86 ? -9.741 -0.270 7.010 1.00 96.81 86 ASP A C 1
ATOM 669 O O . ASP A 1 86 ? -10.260 -1.350 6.707 1.00 96.81 86 ASP A O 1
ATOM 673 N N . ILE A 1 87 ? -9.081 -0.087 8.151 1.00 95.50 87 ILE A N 1
ATOM 674 C CA . ILE A 1 87 ? -8.837 -1.147 9.125 1.00 95.50 87 ILE A CA 1
ATOM 675 C C . ILE A 1 87 ? -9.636 -0.850 10.398 1.00 95.50 87 ILE A C 1
ATOM 677 O O . ILE A 1 87 ? -9.485 0.235 10.969 1.00 95.50 87 ILE A O 1
ATOM 681 N N . PRO A 1 88 ? -10.463 -1.800 10.877 1.00 95.56 88 PRO A N 1
ATOM 682 C CA . PRO A 1 88 ? -11.171 -1.642 12.137 1.00 95.56 88 PRO A CA 1
ATOM 683 C C . PRO A 1 88 ? -10.216 -1.452 13.316 1.00 95.56 88 PRO A C 1
ATOM 685 O O . PRO A 1 88 ? -9.197 -2.138 13.437 1.00 95.56 88 PRO A O 1
ATOM 688 N N . TRP A 1 89 ? -10.585 -0.564 14.228 1.00 95.31 89 TRP A N 1
ATOM 689 C CA . TRP A 1 89 ? -9.958 -0.440 15.529 1.00 95.31 89 TRP A CA 1
ATOM 690 C C . TRP A 1 89 ? -10.351 -1.639 16.397 1.00 95.31 89 TRP A C 1
ATOM 692 O O . TRP A 1 89 ? -11.520 -1.844 16.712 1.00 95.31 89 TRP A O 1
ATOM 702 N N . VAL A 1 90 ? -9.366 -2.459 16.762 1.00 94.88 90 VAL A N 1
ATOM 703 C CA . VAL A 1 90 ? -9.580 -3.733 17.478 1.00 94.88 90 VAL A CA 1
ATOM 704 C C . VAL A 1 90 ? -8.982 -3.747 18.885 1.00 94.88 90 VAL A C 1
ATOM 706 O O . VAL A 1 90 ? -8.866 -4.806 19.499 1.00 94.88 90 VAL A O 1
ATOM 709 N N . LEU A 1 91 ? -8.552 -2.590 19.394 1.00 94.25 91 LEU A N 1
ATOM 710 C CA . LEU A 1 91 ? -8.007 -2.482 20.745 1.00 94.25 91 LEU A CA 1
ATOM 711 C C . LEU A 1 91 ? -9.124 -2.177 21.746 1.00 94.25 91 LEU A C 1
ATOM 713 O O . LEU A 1 91 ? -10.070 -1.467 21.434 1.00 94.25 91 LEU A O 1
ATOM 717 N N . GLU A 1 92 ? -8.978 -2.668 22.977 1.00 94.94 92 GLU A N 1
ATOM 718 C CA . GLU A 1 92 ? -9.959 -2.454 24.057 1.00 94.94 92 GLU A CA 1
ATOM 719 C C . GLU A 1 92 ? -9.997 -1.008 24.583 1.00 94.94 92 GLU A C 1
ATOM 721 O O . GLU A 1 92 ? -10.898 -0.639 25.331 1.00 94.94 92 GLU A O 1
ATOM 726 N N . LYS A 1 93 ? -9.001 -0.193 24.225 1.00 94.62 93 LYS A N 1
ATOM 727 C CA . LYS A 1 93 ? -8.919 1.225 24.591 1.00 94.62 93 LYS A CA 1
ATOM 728 C C . LYS A 1 93 ? -9.568 2.100 23.521 1.00 94.62 93 LYS A C 1
ATOM 730 O O . LYS A 1 93 ? -9.652 1.686 22.370 1.00 94.62 93 LYS A O 1
ATOM 735 N N . GLU A 1 94 ? -9.937 3.323 23.886 1.00 93.25 94 GLU A N 1
ATOM 736 C CA . GLU A 1 94 ? -10.437 4.319 22.934 1.00 93.25 94 GLU A CA 1
ATOM 737 C C . GLU A 1 94 ? -9.430 4.576 21.805 1.00 93.25 94 GLU A C 1
ATOM 739 O O . GLU A 1 94 ? -8.206 4.511 21.995 1.00 93.25 94 GLU A O 1
ATOM 744 N N . ASN A 1 95 ? -9.967 4.839 20.615 1.00 93.19 95 ASN A N 1
ATOM 745 C CA . ASN A 1 95 ? -9.178 5.174 19.445 1.00 93.19 95 ASN A CA 1
ATOM 746 C C . ASN A 1 95 ? -8.563 6.568 19.620 1.00 93.19 95 ASN A C 1
ATOM 748 O O . ASN A 1 95 ? -9.249 7.582 19.547 1.00 93.19 95 ASN A O 1
ATOM 752 N N . SER A 1 96 ? -7.248 6.610 19.828 1.00 91.75 96 SER A N 1
ATOM 753 C CA . SER A 1 96 ? -6.511 7.849 20.091 1.00 91.75 96 SER A CA 1
ATOM 754 C C . SER A 1 96 ? -6.339 8.755 18.870 1.00 91.75 96 SER A C 1
ATOM 756 O O . SER A 1 96 ? -5.856 9.865 19.030 1.00 91.75 96 SER A O 1
ATOM 758 N N . TYR A 1 97 ? -6.702 8.296 17.670 1.00 91.31 97 TYR A N 1
ATOM 759 C CA . TYR A 1 97 ? -6.566 9.062 16.425 1.00 91.31 97 TYR A CA 1
ATOM 760 C C . TYR A 1 97 ? -7.796 9.923 16.095 1.00 91.31 97 TYR A C 1
ATOM 762 O O . TYR A 1 97 ? -7.826 10.554 15.045 1.00 91.31 97 TYR A O 1
ATOM 770 N N . ILE A 1 98 ? -8.842 9.907 16.928 1.00 88.69 98 ILE A N 1
ATOM 771 C CA . ILE A 1 98 ? -10.060 10.706 16.693 1.00 88.69 98 ILE A CA 1
ATOM 772 C C . ILE A 1 98 ? -9.807 12.201 16.930 1.00 88.69 98 ILE A C 1
ATOM 774 O O . ILE A 1 98 ? -10.423 13.039 16.276 1.00 88.69 98 ILE A O 1
ATOM 778 N N . ASP A 1 99 ? -8.902 12.519 17.855 1.00 73.44 99 ASP A N 1
ATOM 779 C CA . ASP A 1 99 ? -8.624 13.884 18.310 1.00 73.44 99 ASP A CA 1
ATOM 780 C C . ASP A 1 99 ? -7.356 14.495 17.668 1.00 73.44 99 ASP A C 1
ATOM 782 O O . ASP A 1 99 ? -6.911 15.566 18.092 1.00 73.44 99 ASP A O 1
ATOM 786 N N . GLU A 1 100 ? -6.765 13.815 16.675 1.00 60.31 100 GLU A N 1
ATOM 787 C CA . GLU A 1 100 ? -5.586 14.251 15.897 1.00 60.31 100 GLU A CA 1
ATOM 788 C C . GLU A 1 100 ? -5.983 14.864 14.544 1.00 60.31 100 GLU A C 1
ATOM 790 O O . GLU A 1 100 ? -5.437 15.945 14.213 1.00 60.31 100 GLU A O 1
#

Sequence (100 aa):
MKKICECYVYCAKDENTLYYGGFCHICATLLSGKSAWKPTSDSIACWDGKAAYPLSPNFGVSFSDRIEMLEPDFPLPVIQLDFDADIPWVLEKENSYIDE

pLDDT: mean 91.06, std 8.86, range [48.97, 97.62]